Protein AF-A0A072NWT8-F1 (afdb_monomer)

Sequence (96 aa):
MALRCAQDQRPHHCGCQPGAACLYAWELTLQSADPLVQPDINLNFFADDLDVIARRECLCFTSGVLIKGECFKDLAVSEYPWEMPLQSDVEMKHPV

Secondary structure (DSSP, 8-state):
---SSTT-------S--TT---SS--EEE---S-TTSPPEEE--TT-SHHHHHHHHHHHHHHHHHHHHSTTTTTT----SSS---TT-TTGGGS--

Radius of gyration: 20.99 Å; Cα contacts (8 Å, |Δi|>4): 49; chains: 1; bounding box: 44×28×60 Å

Organism: NCBI:txid1182545

Foldseek 3Di:
DQPPPVPPPPPPDPPDDVPDDPPFDKDWAAPDPDPVDGTDTRRCPPVDLVNLVVVLVVVVVVCCCQCVNPVHVVPDDDDPPDDDPNVDPVSSSDDD

pLDDT: mean 72.32, std 18.18, range [37.0, 89.5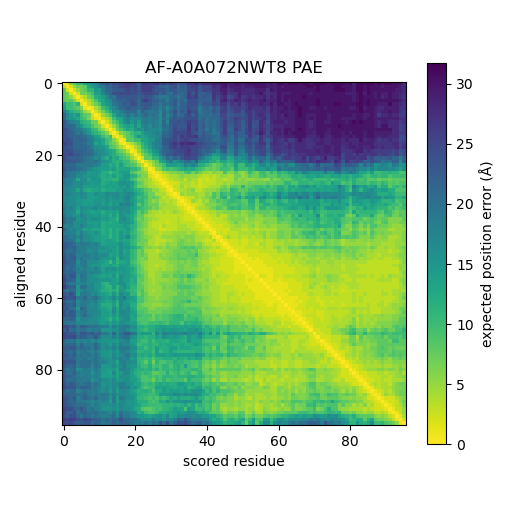6]

Structure (mmCIF, N/CA/C/O backbone):
data_AF-A0A072NWT8-F1
#
_entry.id   AF-A0A072NWT8-F1
#
loop_
_atom_site.group_PDB
_atom_site.id
_atom_site.type_symbol
_atom_site.label_atom_id
_atom_site.label_alt_id
_atom_site.label_comp_id
_atom_site.label_asym_id
_atom_site.label_entity_id
_atom_site.label_seq_id
_atom_site.pdbx_PDB_ins_code
_atom_site.Cartn_x
_atom_site.Cartn_y
_atom_site.Cartn_z
_atom_site.occupancy
_atom_site.B_iso_or_equiv
_atom_site.auth_seq_id
_atom_site.auth_comp_id
_atom_site.auth_asym_id
_atom_site.auth_atom_id
_atom_site.pdbx_PDB_model_num
ATOM 1 N N . MET A 1 1 ? 12.826 2.408 -43.548 1.00 40.91 1 MET A N 1
ATOM 2 C CA . MET A 1 1 ? 12.407 3.525 -42.671 1.00 40.91 1 MET A CA 1
ATOM 3 C C . MET A 1 1 ? 11.829 2.947 -41.374 1.00 40.91 1 MET A C 1
ATOM 5 O O . MET A 1 1 ? 10.632 3.013 -41.174 1.00 40.91 1 MET A O 1
ATOM 9 N N . ALA A 1 2 ? 12.656 2.292 -40.542 1.00 37.56 2 ALA A N 1
ATOM 10 C CA . ALA A 1 2 ? 12.198 1.594 -39.323 1.00 37.56 2 ALA A CA 1
ATOM 11 C C . ALA A 1 2 ? 13.335 1.356 -38.299 1.00 37.56 2 ALA A C 1
ATOM 13 O O . ALA A 1 2 ? 13.392 0.313 -37.666 1.00 37.56 2 ALA A O 1
ATOM 14 N N . LEU A 1 3 ? 14.300 2.278 -38.180 1.00 37.00 3 LEU A N 1
ATOM 15 C CA . LEU A 1 3 ? 15.485 2.079 -37.319 1.00 37.00 3 LEU A CA 1
ATOM 16 C C . LEU A 1 3 ? 15.825 3.282 -36.424 1.00 37.00 3 LEU A C 1
ATOM 18 O O . LEU A 1 3 ? 16.943 3.383 -35.938 1.00 37.00 3 LEU A O 1
ATOM 22 N N . ARG A 1 4 ? 14.887 4.209 -36.186 1.00 42.34 4 ARG A N 1
ATOM 23 C CA . ARG A 1 4 ? 15.164 5.408 -35.366 1.00 42.34 4 ARG A CA 1
ATOM 24 C C . ARG A 1 4 ? 14.684 5.354 -33.913 1.00 42.34 4 ARG A C 1
ATOM 26 O O . ARG A 1 4 ? 15.076 6.226 -33.154 1.00 42.34 4 ARG A O 1
ATOM 33 N N . CYS A 1 5 ? 13.912 4.347 -33.498 1.00 42.06 5 CYS A N 1
ATOM 34 C CA . CYS A 1 5 ? 13.439 4.260 -32.107 1.00 42.06 5 CYS A CA 1
ATOM 35 C C . CYS A 1 5 ? 14.387 3.486 -31.174 1.00 42.06 5 CYS A C 1
ATOM 37 O O . CYS A 1 5 ? 14.388 3.749 -29.981 1.00 42.06 5 CYS A O 1
ATOM 39 N N . ALA A 1 6 ? 15.246 2.599 -31.693 1.00 40.94 6 ALA A N 1
ATOM 40 C CA . ALA A 1 6 ? 16.175 1.813 -30.865 1.00 40.94 6 ALA A CA 1
ATOM 41 C C . ALA A 1 6 ? 17.411 2.601 -30.373 1.00 40.94 6 ALA A C 1
ATOM 43 O O . ALA A 1 6 ? 18.226 2.062 -29.633 1.00 40.94 6 ALA A O 1
ATOM 44 N N . GLN A 1 7 ? 17.579 3.858 -30.805 1.00 44.03 7 GLN A N 1
ATOM 45 C CA . GLN A 1 7 ? 18.743 4.695 -30.482 1.00 44.03 7 GLN A CA 1
ATOM 46 C C . GLN A 1 7 ? 18.413 5.912 -29.609 1.00 44.03 7 GLN A C 1
ATOM 48 O O . GLN A 1 7 ? 19.327 6.664 -29.275 1.00 44.03 7 GLN A O 1
ATOM 53 N N . ASP A 1 8 ? 17.156 6.111 -29.197 1.00 41.88 8 ASP A N 1
ATOM 54 C CA . ASP A 1 8 ? 16.835 7.139 -28.198 1.00 41.88 8 ASP A CA 1
ATOM 55 C C . ASP A 1 8 ? 17.116 6.571 -26.794 1.00 41.88 8 ASP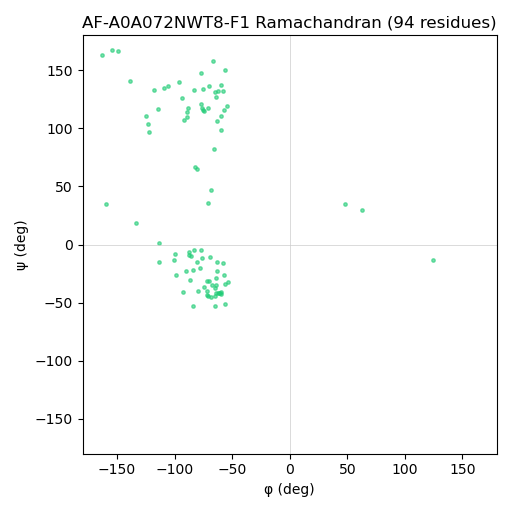 A C 1
ATOM 57 O O . ASP A 1 8 ? 16.219 6.371 -25.988 1.00 41.88 8 ASP A O 1
ATOM 61 N N . GLN A 1 9 ? 18.396 6.314 -26.492 1.00 45.16 9 GLN A N 1
ATOM 62 C CA . GLN A 1 9 ? 18.909 6.206 -25.117 1.00 45.16 9 GLN A CA 1
ATOM 63 C C . GLN A 1 9 ? 18.939 7.590 -24.448 1.00 45.16 9 GLN A C 1
ATOM 65 O O . GLN A 1 9 ? 19.864 7.914 -23.701 1.00 45.16 9 GLN A O 1
ATOM 70 N N . ARG A 1 10 ? 17.969 8.465 -24.734 1.00 43.09 10 ARG A N 1
ATOM 71 C CA . ARG A 1 10 ? 17.807 9.642 -23.895 1.00 43.09 10 ARG A CA 1
ATOM 72 C C . ARG A 1 10 ? 17.255 9.126 -22.578 1.00 43.09 10 ARG A C 1
ATOM 74 O O . ARG A 1 10 ? 16.179 8.530 -22.594 1.00 43.09 10 ARG A O 1
ATOM 81 N N . PRO A 1 11 ? 17.987 9.288 -21.458 1.00 41.56 11 PRO A N 1
ATOM 82 C CA . PRO A 1 11 ? 17.430 8.943 -20.165 1.00 41.56 11 PRO A CA 1
ATOM 83 C C . PRO A 1 11 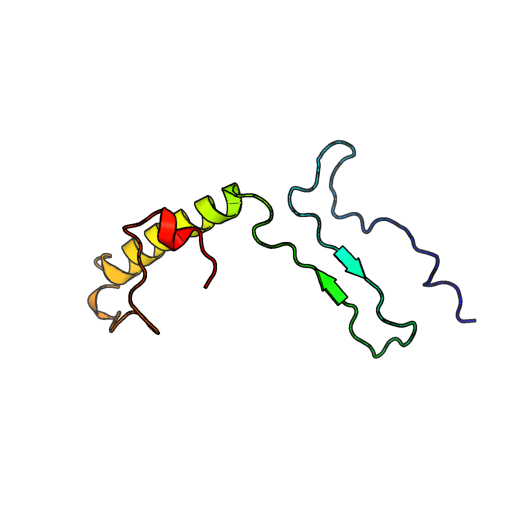? 16.135 9.732 -20.091 1.00 41.56 11 PRO A C 1
ATOM 85 O O . PRO A 1 11 ? 16.154 10.947 -20.287 1.00 41.56 11 PRO A O 1
ATOM 88 N N . HIS A 1 12 ? 15.002 9.047 -19.964 1.00 46.19 12 HIS A N 1
ATOM 89 C CA . HIS A 1 12 ? 13.723 9.718 -19.852 1.00 46.19 12 HIS A CA 1
ATOM 90 C C . HIS A 1 12 ? 13.817 10.589 -18.607 1.00 46.19 12 HIS A C 1
ATOM 92 O O . HIS A 1 12 ? 13.748 10.114 -17.476 1.00 46.19 12 HIS A O 1
ATOM 98 N N . HIS A 1 13 ? 14.101 11.864 -18.859 1.00 43.03 13 HIS A N 1
ATOM 99 C CA . HIS A 1 13 ? 14.270 12.907 -17.883 1.00 43.03 13 HIS A CA 1
ATOM 100 C C . HIS A 1 13 ? 12.906 13.105 -17.217 1.00 43.03 13 HIS A C 1
ATOM 102 O O . HIS A 1 13 ? 12.147 14.002 -17.572 1.00 43.03 13 HIS A O 1
ATOM 108 N N . CYS A 1 14 ? 12.581 12.270 -16.231 1.00 40.41 14 CYS A N 1
ATOM 109 C CA . CYS A 1 14 ? 11.968 12.824 -15.040 1.00 40.41 14 CYS A CA 1
ATOM 110 C C . CYS A 1 14 ? 12.973 13.863 -14.520 1.00 40.41 14 CYS A C 1
ATOM 112 O O . CYS A 1 14 ? 14.180 13.628 -14.555 1.00 40.41 14 CYS A O 1
ATOM 114 N N . GLY A 1 15 ? 12.511 15.066 -14.189 1.00 39.06 15 GLY A N 1
ATOM 115 C CA . GLY A 1 15 ? 13.353 16.243 -13.952 1.00 39.06 15 GLY A CA 1
ATOM 116 C C . GLY A 1 15 ? 14.240 16.190 -12.699 1.00 39.06 15 GLY A C 1
ATOM 117 O O . GLY A 1 15 ? 14.277 17.164 -11.956 1.00 39.06 15 GLY A O 1
ATOM 118 N N . CYS A 1 16 ? 14.952 15.094 -12.442 1.00 40.25 16 CYS A N 1
ATOM 119 C CA . CYS A 1 16 ? 15.982 15.007 -11.418 1.00 40.25 16 CYS A CA 1
ATOM 120 C C . CYS A 1 16 ? 17.243 15.728 -11.923 1.00 40.25 16 CYS A C 1
ATOM 122 O O . CYS A 1 16 ? 17.843 15.364 -12.936 1.00 40.25 16 CYS A O 1
ATOM 124 N N . GLN A 1 17 ? 17.633 16.784 -11.212 1.00 40.28 17 GLN A N 1
ATOM 125 C CA . GLN A 1 17 ? 18.903 17.481 -11.405 1.00 40.28 17 GLN A CA 1
ATOM 126 C C . GLN A 1 17 ? 20.091 16.505 -11.267 1.00 40.28 17 GLN A C 1
ATOM 128 O O . GLN A 1 17 ? 20.003 15.551 -10.489 1.00 40.28 17 GLN A O 1
ATOM 133 N N . PRO A 1 18 ? 21.223 16.742 -11.961 1.00 41.78 18 PRO A N 1
ATOM 134 C CA . PRO A 1 18 ? 22.419 15.918 -11.810 1.00 41.78 18 PRO A CA 1
ATOM 135 C C . PRO A 1 18 ? 22.940 16.041 -10.371 1.00 41.78 18 PRO A C 1
ATOM 137 O O . PRO A 1 18 ? 23.462 17.082 -9.982 1.00 41.78 18 PRO A O 1
ATOM 140 N N . GLY A 1 19 ? 22.743 14.992 -9.569 1.00 45.34 19 GLY A N 1
ATOM 141 C CA . GLY A 1 19 ? 23.114 14.947 -8.148 1.00 45.34 19 GLY A CA 1
ATOM 142 C C . GLY A 1 19 ? 21.968 14.600 -7.195 1.00 45.34 19 GLY A C 1
ATOM 143 O O . GLY A 1 19 ? 22.230 14.242 -6.052 1.00 45.34 19 GLY A O 1
ATOM 144 N N . ALA A 1 20 ? 20.715 14.634 -7.655 1.00 45.09 20 ALA A N 1
ATOM 145 C CA . ALA A 1 20 ? 19.598 14.038 -6.933 1.00 45.09 20 ALA A CA 1
ATOM 146 C C . ALA A 1 20 ? 19.430 12.597 -7.426 1.00 45.09 20 ALA A C 1
ATOM 148 O O . ALA A 1 20 ? 18.986 12.375 -8.552 1.00 45.09 20 ALA A O 1
ATOM 149 N N . ALA A 1 21 ? 19.803 11.612 -6.606 1.00 43.44 21 ALA A N 1
ATOM 150 C CA . ALA A 1 21 ? 19.329 10.253 -6.826 1.00 43.44 21 ALA A CA 1
ATOM 151 C C . ALA A 1 21 ? 17.798 10.320 -6.808 1.00 43.44 21 ALA A C 1
ATOM 153 O O . ALA A 1 21 ? 17.214 10.723 -5.800 1.00 43.44 21 ALA A O 1
ATOM 154 N N . CYS A 1 22 ? 17.140 10.008 -7.927 1.00 44.00 22 CYS A N 1
ATOM 155 C CA . CYS A 1 22 ? 15.702 9.806 -7.893 1.00 44.00 22 CYS A CA 1
ATOM 156 C C . CYS A 1 22 ? 15.481 8.642 -6.912 1.00 44.00 22 CYS A C 1
ATOM 158 O O . CYS A 1 22 ? 15.906 7.523 -7.191 1.00 44.00 22 CYS A O 1
ATOM 160 N N . LEU A 1 23 ? 14.898 8.925 -5.739 1.00 46.28 23 LEU A N 1
ATOM 161 C CA . LEU A 1 23 ? 14.711 7.955 -4.643 1.00 46.28 23 LEU A CA 1
ATOM 162 C C . LEU A 1 23 ? 13.902 6.723 -5.081 1.00 46.28 23 LEU A C 1
ATOM 164 O O . LEU A 1 23 ? 13.923 5.687 -4.431 1.00 46.28 23 LEU A O 1
ATOM 168 N N . TYR A 1 24 ? 13.230 6.842 -6.221 1.00 52.75 24 TYR A N 1
ATOM 169 C CA . TYR A 1 24 ? 12.514 5.800 -6.914 1.00 52.75 24 TYR A CA 1
ATOM 170 C C . TYR A 1 24 ? 13.085 5.681 -8.340 1.00 52.75 24 TYR A C 1
ATOM 172 O O . TYR A 1 24 ? 12.758 6.450 -9.243 1.00 52.75 24 TYR A O 1
ATOM 180 N N . ALA A 1 25 ? 14.007 4.745 -8.548 1.00 62.12 25 ALA A N 1
ATOM 181 C CA . ALA A 1 25 ? 14.442 4.364 -9.888 1.00 62.12 25 ALA A CA 1
ATOM 182 C C . ALA A 1 25 ? 13.523 3.239 -10.379 1.00 62.12 25 ALA A C 1
ATOM 184 O O . ALA A 1 25 ? 13.559 2.132 -9.846 1.00 62.12 25 ALA A O 1
ATOM 185 N N . TRP A 1 26 ? 12.681 3.551 -11.362 1.00 63.25 26 TRP A N 1
ATOM 186 C CA . TRP A 1 26 ? 11.825 2.585 -12.054 1.00 63.25 26 TRP A CA 1
ATOM 187 C C . TRP A 1 26 ? 12.541 2.161 -13.326 1.00 63.25 26 TRP A C 1
ATOM 189 O O . TRP A 1 26 ? 13.138 3.004 -14.002 1.00 63.25 26 TRP A O 1
ATOM 199 N N . GLU A 1 27 ? 12.474 0.879 -13.662 1.00 76.19 27 GLU A N 1
ATOM 200 C CA . GLU A 1 27 ? 13.137 0.346 -14.847 1.00 76.19 27 GLU A CA 1
ATOM 201 C C . GLU A 1 27 ? 12.109 -0.222 -15.824 1.00 76.19 27 GLU A C 1
ATOM 203 O O . GLU A 1 27 ? 11.200 -0.965 -15.451 1.00 76.19 27 GLU A O 1
ATOM 208 N N . LEU A 1 28 ? 12.264 0.155 -17.092 1.00 79.56 28 LEU A N 1
ATOM 209 C CA . LEU A 1 28 ? 11.483 -0.362 -18.207 1.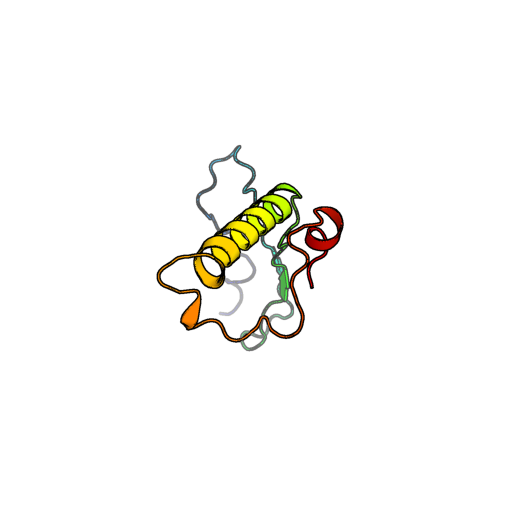00 79.56 28 LEU A CA 1
ATOM 210 C C . LEU A 1 28 ? 12.431 -1.130 -19.119 1.00 79.56 28 LEU A C 1
ATOM 212 O O . LEU A 1 28 ? 13.339 -0.530 -19.699 1.00 79.56 28 LEU A O 1
ATOM 216 N N . THR A 1 29 ? 12.215 -2.436 -19.269 1.00 80.75 29 THR A N 1
ATOM 217 C CA . THR A 1 29 ? 13.016 -3.264 -20.174 1.00 80.75 29 THR A CA 1
ATOM 218 C C . THR A 1 29 ? 12.196 -3.689 -21.389 1.00 80.75 29 THR A C 1
ATOM 220 O O . THR A 1 29 ? 11.023 -4.068 -21.310 1.00 80.75 29 THR A O 1
ATOM 223 N N . LEU A 1 30 ? 12.808 -3.575 -22.569 1.00 81.12 30 LEU A N 1
ATOM 224 C CA . LEU A 1 30 ? 12.202 -4.024 -23.819 1.00 81.12 30 LEU A CA 1
ATOM 225 C C . LEU A 1 30 ? 12.246 -5.553 -23.878 1.00 81.12 30 LEU A C 1
ATOM 227 O O . LEU A 1 30 ? 13.317 -6.144 -23.968 1.00 81.12 30 LEU A O 1
ATOM 231 N N . GLN A 1 31 ? 11.068 -6.176 -23.872 1.00 76.94 31 GLN A N 1
ATOM 232 C CA . GLN A 1 31 ? 10.909 -7.625 -24.028 1.00 76.94 31 GLN A CA 1
ATOM 233 C C . GLN A 1 31 ? 11.126 -8.073 -25.484 1.00 76.94 31 GLN A C 1
ATOM 235 O O . GLN A 1 31 ? 11.674 -9.142 -25.743 1.00 76.94 31 GLN A O 1
ATOM 240 N N . SER A 1 32 ? 10.695 -7.255 -26.452 1.00 77.50 32 SER A N 1
ATOM 241 C CA . SER A 1 32 ? 10.767 -7.542 -27.889 1.00 77.50 32 SER A CA 1
ATOM 242 C C . SER A 1 32 ? 10.810 -6.250 -28.716 1.00 77.50 32 SER A C 1
ATOM 244 O O . SER A 1 32 ? 10.537 -5.165 -28.209 1.00 77.50 32 SER A O 1
ATOM 246 N N . ALA A 1 33 ? 11.136 -6.368 -30.005 1.00 83.31 33 ALA A N 1
ATOM 247 C CA . ALA A 1 33 ? 11.046 -5.280 -30.981 1.00 83.31 33 ALA A CA 1
ATOM 248 C C . ALA A 1 33 ? 9.629 -5.106 -31.576 1.00 83.31 33 ALA A C 1
ATOM 250 O O . ALA A 1 33 ? 9.413 -4.185 -32.366 1.00 83.31 33 ALA A O 1
ATOM 251 N N . ASP A 1 34 ? 8.684 -5.992 -31.238 1.00 82.88 34 ASP A N 1
ATOM 252 C CA . ASP A 1 34 ? 7.285 -5.907 -31.672 1.00 82.88 34 ASP A CA 1
ATOM 253 C C . ASP A 1 34 ? 6.522 -4.847 -30.848 1.00 82.88 34 ASP A C 1
ATOM 255 O O . ASP A 1 34 ? 6.442 -4.974 -29.623 1.00 82.88 34 ASP A O 1
ATOM 259 N N . PRO A 1 35 ? 5.947 -3.806 -31.483 1.00 78.56 35 PRO A N 1
ATOM 260 C CA . PRO A 1 35 ? 5.258 -2.717 -30.790 1.00 78.56 35 PRO A CA 1
ATOM 261 C C . PRO A 1 35 ? 3.937 -3.119 -30.117 1.00 78.56 35 PRO A C 1
ATOM 263 O O . PRO A 1 35 ? 3.384 -2.313 -29.372 1.00 78.56 35 PRO A O 1
ATOM 266 N N . LEU A 1 36 ? 3.401 -4.315 -30.383 1.00 88.25 36 LEU A N 1
ATOM 267 C CA . LEU A 1 36 ? 2.186 -4.809 -29.721 1.00 88.25 36 LEU A CA 1
ATOM 268 C C . LEU A 1 36 ? 2.473 -5.536 -28.401 1.00 88.25 36 LEU A C 1
ATOM 270 O O . LEU A 1 36 ? 1.539 -5.897 -27.683 1.00 88.25 36 LEU A O 1
ATOM 274 N N . VAL A 1 37 ? 3.747 -5.752 -28.070 1.00 84.50 37 VAL A N 1
ATOM 275 C CA . VAL A 1 37 ? 4.157 -6.443 -26.848 1.00 84.50 37 VAL A CA 1
ATOM 276 C C . VAL A 1 37 ? 4.419 -5.421 -25.743 1.00 84.50 37 VAL A C 1
ATOM 278 O O . VAL A 1 37 ? 5.194 -4.481 -25.915 1.00 84.50 37 VAL A O 1
ATOM 281 N N . GLN A 1 38 ? 3.768 -5.612 -24.592 1.00 81.75 38 GLN A N 1
ATOM 282 C CA .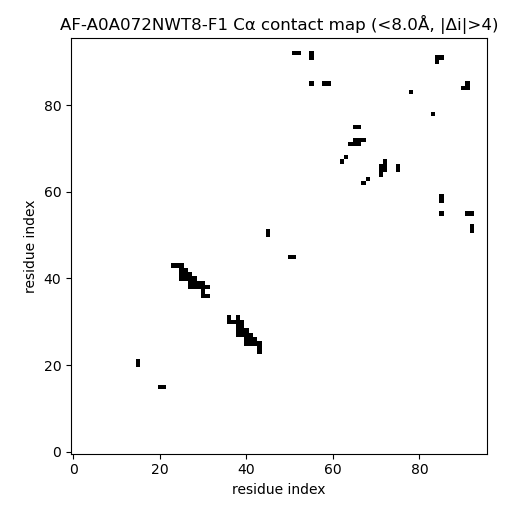 GLN A 1 38 ? 3.983 -4.788 -23.401 1.00 81.75 38 GLN A CA 1
ATOM 283 C C . GLN A 1 38 ? 5.446 -4.934 -22.928 1.00 81.75 38 GLN A C 1
ATOM 285 O O . GLN A 1 38 ? 5.931 -6.064 -22.827 1.00 81.75 38 GLN A O 1
ATOM 290 N N . PRO A 1 39 ? 6.163 -3.829 -22.640 1.00 85.12 39 PRO A N 1
ATOM 291 C CA . PRO A 1 39 ? 7.482 -3.904 -22.021 1.00 85.12 39 PRO A CA 1
ATOM 292 C C . PRO A 1 39 ? 7.377 -4.457 -20.599 1.00 85.12 39 PRO A C 1
ATOM 294 O O . PRO A 1 39 ? 6.321 -4.373 -19.970 1.00 85.12 39 PRO A O 1
ATOM 297 N N . ASP A 1 40 ? 8.484 -4.988 -20.096 1.00 85.06 40 ASP A N 1
ATOM 298 C CA . ASP A 1 40 ? 8.567 -5.427 -18.710 1.00 85.06 40 ASP A CA 1
ATOM 299 C C . ASP A 1 40 ? 8.877 -4.235 -17.809 1.00 85.06 40 ASP A C 1
ATOM 301 O O . ASP A 1 40 ? 9.712 -3.380 -18.127 1.00 85.06 40 ASP A O 1
ATOM 305 N N . ILE A 1 41 ? 8.120 -4.147 -16.722 1.00 83.62 41 ILE A N 1
ATOM 306 C CA . ILE A 1 41 ? 8.040 -2.962 -15.882 1.00 83.62 41 ILE A CA 1
ATOM 307 C C . ILE A 1 41 ? 8.411 -3.372 -14.467 1.00 83.62 41 ILE A C 1
ATOM 309 O O . ILE A 1 41 ? 7.596 -3.937 -13.736 1.00 83.62 41 ILE A O 1
ATOM 313 N N . ASN A 1 42 ? 9.630 -3.025 -14.061 1.00 82.94 42 ASN A N 1
ATOM 314 C CA . ASN A 1 42 ? 10.024 -3.143 -12.672 1.00 82.94 42 ASN A CA 1
ATOM 315 C C . ASN A 1 42 ? 9.686 -1.851 -11.933 1.00 82.94 42 ASN A C 1
ATOM 317 O O . ASN A 1 42 ? 10.257 -0.783 -12.177 1.00 82.94 42 ASN A O 1
ATOM 321 N N . LEU A 1 43 ? 8.744 -1.994 -11.008 1.00 80.31 43 LEU A N 1
ATOM 322 C CA . LEU A 1 43 ? 8.210 -0.904 -10.220 1.00 80.31 43 LEU A CA 1
ATOM 323 C C . LEU A 1 43 ? 9.064 -0.579 -8.981 1.00 80.31 43 LEU A C 1
ATOM 325 O O . LEU A 1 43 ? 9.004 0.522 -8.452 1.00 80.31 43 LEU A O 1
ATOM 329 N N . ASN A 1 44 ? 9.875 -1.525 -8.509 1.00 82.25 44 ASN A N 1
ATOM 330 C CA . ASN A 1 44 ? 10.757 -1.338 -7.355 1.00 82.25 44 ASN A CA 1
ATOM 331 C C . ASN A 1 44 ? 10.078 -0.696 -6.116 1.00 82.25 44 ASN A C 1
ATOM 333 O O . ASN A 1 44 ? 10.688 0.089 -5.386 1.00 82.25 44 ASN A O 1
ATOM 337 N N . PHE A 1 45 ? 8.794 -1.004 -5.881 1.00 80.25 45 PHE A N 1
ATOM 338 C CA . PHE A 1 45 ? 8.084 -0.554 -4.683 1.00 80.25 45 PHE A CA 1
ATOM 339 C C . PHE A 1 45 ? 8.783 -1.094 -3.434 1.00 80.25 45 PHE A C 1
ATOM 341 O O . PHE A 1 45 ? 9.118 -2.276 -3.386 1.00 80.25 45 PHE A O 1
ATOM 348 N N . PHE A 1 46 ? 8.920 -0.248 -2.409 1.00 80.50 46 PHE A N 1
ATOM 349 C CA . PHE A 1 46 ? 9.520 -0.610 -1.119 1.00 80.50 46 PHE A CA 1
ATOM 350 C C . PHE A 1 46 ? 10.992 -1.029 -1.180 1.00 80.50 46 PHE A C 1
ATOM 352 O O . PHE A 1 46 ? 11.450 -1.819 -0.357 1.00 80.50 46 PHE A O 1
ATOM 359 N N . ALA A 1 47 ? 11.742 -0.494 -2.143 1.00 83.12 47 ALA A N 1
ATOM 360 C CA . ALA A 1 47 ? 13.191 -0.661 -2.169 1.00 83.12 47 ALA A CA 1
ATOM 361 C C . ALA A 1 47 ? 13.884 -0.002 -0.965 1.00 83.12 47 ALA A C 1
ATOM 363 O O . ALA A 1 47 ? 14.938 -0.470 -0.537 1.00 83.12 47 ALA A O 1
ATOM 364 N N . ASP A 1 48 ? 13.290 1.067 -0.426 1.00 83.31 48 ASP A N 1
ATOM 365 C CA . ASP A 1 48 ? 13.738 1.730 0.793 1.00 83.31 48 ASP A CA 1
ATOM 366 C C . ASP A 1 48 ? 12.798 1.417 1.969 1.00 83.31 48 ASP A C 1
ATOM 368 O O . ASP A 1 48 ? 11.569 1.462 1.847 1.00 83.31 48 ASP A O 1
ATOM 372 N N . ASP A 1 49 ? 13.384 1.120 3.132 1.00 84.00 49 ASP A N 1
ATOM 373 C CA . ASP A 1 49 ? 12.648 0.797 4.360 1.00 84.00 49 ASP A CA 1
ATOM 374 C C . ASP A 1 49 ? 11.794 1.985 4.860 1.00 84.00 49 ASP A C 1
ATOM 376 O O . ASP A 1 49 ? 10.797 1.777 5.560 1.00 84.00 49 ASP A O 1
ATOM 380 N N . LEU A 1 50 ? 12.126 3.230 4.489 1.00 86.50 50 LEU A N 1
ATOM 381 C CA . LEU A 1 50 ? 11.349 4.419 4.844 1.00 86.50 50 LEU A CA 1
ATOM 382 C C . LEU A 1 50 ? 9.951 4.392 4.223 1.00 86.50 50 LEU A C 1
ATOM 384 O O . LEU A 1 50 ? 8.998 4.817 4.874 1.00 86.50 50 LEU A O 1
ATOM 388 N N . ASP A 1 51 ? 9.801 3.848 3.014 1.00 84.00 51 ASP A N 1
ATOM 389 C CA . ASP A 1 51 ? 8.497 3.744 2.350 1.00 84.00 51 ASP A CA 1
ATOM 390 C C . ASP A 1 51 ? 7.590 2.721 3.042 1.00 84.00 51 ASP A C 1
ATOM 392 O O . ASP A 1 51 ? 6.365 2.886 3.088 1.00 84.00 51 ASP A O 1
ATOM 396 N N . VAL A 1 52 ? 8.182 1.679 3.630 1.00 86.31 52 VAL A N 1
ATOM 397 C CA . VAL A 1 52 ? 7.453 0.690 4.433 1.00 86.31 52 VAL A CA 1
ATOM 398 C C . VAL A 1 52 ? 6.946 1.336 5.724 1.00 86.31 52 VAL A C 1
ATOM 400 O O . VAL A 1 52 ? 5.770 1.200 6.064 1.00 86.31 52 VAL A O 1
ATOM 403 N N . ILE A 1 53 ? 7.794 2.115 6.403 1.00 87.75 53 ILE A N 1
ATOM 404 C CA . ILE A 1 53 ? 7.418 2.849 7.622 1.00 87.75 53 ILE A CA 1
ATOM 405 C C . ILE A 1 53 ? 6.356 3.913 7.313 1.00 87.75 53 ILE A C 1
ATOM 407 O O . ILE A 1 53 ? 5.352 4.016 8.018 1.00 87.75 53 ILE A O 1
ATOM 411 N N . ALA A 1 54 ? 6.529 4.675 6.232 1.00 88.31 54 ALA A N 1
ATOM 412 C CA . ALA A 1 54 ? 5.578 5.700 5.818 1.00 88.31 54 A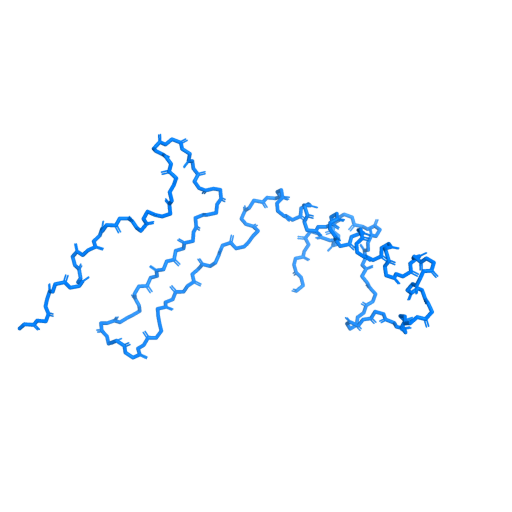LA A CA 1
ATOM 413 C C . ALA A 1 54 ? 4.205 5.100 5.479 1.00 88.31 54 ALA A C 1
ATOM 415 O O . ALA A 1 54 ? 3.173 5.639 5.892 1.00 88.31 54 ALA A O 1
ATOM 416 N N . ARG A 1 55 ? 4.168 3.956 4.779 1.00 86.44 55 ARG A N 1
ATOM 417 C CA . ARG A 1 55 ? 2.911 3.246 4.508 1.00 86.44 55 ARG A CA 1
ATOM 418 C C . ARG A 1 55 ? 2.262 2.747 5.793 1.00 86.44 55 ARG A C 1
ATOM 420 O O . ARG A 1 55 ? 1.048 2.878 5.935 1.00 86.44 55 ARG A O 1
ATOM 427 N N . ARG A 1 56 ? 3.052 2.219 6.727 1.00 88.19 56 ARG A N 1
ATOM 428 C CA . ARG A 1 56 ? 2.556 1.773 8.029 1.00 88.19 56 ARG A CA 1
ATOM 429 C C . ARG A 1 56 ? 1.836 2.896 8.773 1.00 88.19 56 ARG A C 1
ATOM 431 O O . ARG A 1 56 ? 0.697 2.709 9.190 1.00 88.19 56 ARG A O 1
ATOM 438 N N . GLU A 1 57 ? 2.459 4.061 8.903 1.00 89.06 57 GLU A N 1
ATOM 439 C CA . GLU A 1 57 ? 1.847 5.181 9.627 1.00 89.06 57 GLU A CA 1
ATOM 440 C C . GLU A 1 57 ? 0.613 5.726 8.895 1.00 89.06 57 GLU A C 1
ATOM 442 O O . GLU A 1 57 ? -0.389 6.072 9.523 1.00 89.06 57 GLU A O 1
ATOM 447 N N . CYS A 1 58 ? 0.631 5.720 7.558 1.00 89.56 58 CYS A N 1
ATOM 448 C CA . CYS A 1 58 ? -0.541 6.053 6.748 1.00 89.56 58 CYS A CA 1
ATOM 449 C C . CYS A 1 58 ? -1.723 5.106 7.031 1.00 89.56 58 CYS A C 1
ATOM 451 O O . CYS A 1 58 ? -2.875 5.536 7.150 1.00 89.56 58 CYS A O 1
ATOM 453 N N . LEU A 1 59 ? -1.442 3.815 7.190 1.00 89.00 59 LEU A N 1
ATOM 454 C CA . LEU A 1 59 ? -2.445 2.795 7.471 1.00 89.00 59 LEU A CA 1
ATOM 455 C C . LEU A 1 59 ? -2.989 2.890 8.902 1.00 89.00 59 LEU A C 1
ATOM 457 O O . LEU A 1 59 ? -4.201 2.807 9.112 1.00 89.00 59 LEU A O 1
ATOM 461 N N . CYS A 1 60 ? -2.122 3.164 9.880 1.00 86.94 60 CYS A N 1
ATOM 462 C CA . CYS A 1 60 ? -2.522 3.467 11.255 1.00 86.94 60 CYS A CA 1
ATOM 463 C C . CYS A 1 60 ? -3.425 4.707 11.319 1.00 86.94 60 CYS A C 1
ATOM 465 O O . CYS A 1 60 ? -4.442 4.708 12.018 1.00 86.94 60 CYS A O 1
ATOM 467 N N . PHE A 1 61 ? -3.086 5.750 10.559 1.00 89.44 61 PHE A N 1
ATOM 468 C CA . PHE A 1 61 ? -3.868 6.980 10.491 1.00 89.44 61 PHE A CA 1
ATOM 469 C C . PHE A 1 61 ? -5.256 6.749 9.885 1.00 89.44 61 PHE A C 1
ATOM 471 O O . PHE A 1 61 ? -6.266 7.094 10.498 1.00 89.44 61 PHE A O 1
ATOM 478 N N . THR A 1 62 ? -5.320 6.139 8.700 1.00 89.44 62 THR A N 1
ATOM 479 C CA . THR A 1 62 ? -6.591 5.889 8.000 1.00 89.44 62 THR A CA 1
ATOM 480 C C . THR A 1 62 ? -7.514 4.986 8.812 1.00 89.44 62 THR A C 1
ATOM 482 O O . THR A 1 62 ? -8.694 5.301 8.959 1.00 89.44 62 THR A O 1
ATOM 485 N N . SER A 1 63 ? -6.975 3.939 9.436 1.00 85.38 63 SER A N 1
ATOM 486 C CA . SER A 1 63 ? -7.739 3.058 10.328 1.00 85.38 63 SER A CA 1
ATOM 487 C C . SER A 1 63 ? -8.235 3.799 11.575 1.00 85.38 63 SER A C 1
ATOM 489 O O . SER A 1 63 ? -9.373 3.611 12.003 1.00 85.38 63 SER A O 1
ATOM 491 N N . GLY A 1 64 ? -7.435 4.714 12.133 1.00 85.06 64 GLY A N 1
ATOM 492 C CA . GLY A 1 64 ? -7.864 5.593 13.223 1.00 85.06 64 GLY A CA 1
ATOM 493 C C . GLY A 1 64 ? -9.040 6.495 12.838 1.00 85.06 64 GLY A C 1
ATOM 494 O O . GLY A 1 64 ? -9.988 6.631 13.609 1.00 85.06 64 GLY A O 1
ATOM 495 N N . VAL A 1 65 ? -9.022 7.066 11.633 1.00 89.50 65 VAL A N 1
ATOM 496 C CA . VAL A 1 65 ? -10.104 7.931 11.138 1.00 89.50 65 VAL A CA 1
ATOM 497 C C . VAL A 1 65 ? -11.371 7.136 10.820 1.00 89.50 65 VAL A C 1
ATOM 499 O O . VAL A 1 65 ? -12.464 7.567 11.178 1.00 89.50 65 VAL A O 1
ATOM 502 N N . LEU A 1 66 ? -11.242 5.985 10.162 1.00 87.81 66 LEU A N 1
ATOM 503 C CA . LEU A 1 66 ? -12.390 5.225 9.665 1.00 87.81 66 LEU A CA 1
ATOM 504 C C . LEU A 1 66 ? -13.069 4.394 10.758 1.00 87.81 66 LEU A C 1
ATOM 506 O O . LEU A 1 66 ? -14.293 4.346 10.806 1.00 87.81 66 LEU A O 1
ATOM 510 N N . ILE A 1 67 ? -12.292 3.774 11.648 1.00 85.75 67 ILE A N 1
ATOM 511 C CA . ILE A 1 67 ? -12.821 2.842 12.656 1.00 85.75 67 ILE A CA 1
ATOM 512 C C . ILE A 1 67 ? -13.131 3.569 13.966 1.00 85.75 67 ILE A C 1
ATOM 514 O O . ILE A 1 67 ? -14.148 3.305 14.603 1.00 85.75 67 ILE A O 1
ATOM 518 N N . LYS A 1 68 ? -12.258 4.493 14.388 1.00 81.25 68 LYS A N 1
ATOM 519 C CA . LYS A 1 68 ? -12.402 5.201 15.674 1.00 81.25 68 LYS A CA 1
ATOM 520 C C . LYS A 1 68 ? -12.989 6.607 15.529 1.00 81.25 68 LYS A C 1
ATOM 522 O O . LYS A 1 68 ? -13.379 7.196 16.535 1.00 81.25 68 LYS A O 1
ATOM 527 N N . GLY A 1 69 ? -13.055 7.161 14.317 1.00 87.62 69 GLY A N 1
ATOM 528 C CA . GLY A 1 69 ? -13.553 8.516 14.085 1.00 87.62 69 GLY A CA 1
ATOM 529 C C . GLY A 1 69 ? -15.059 8.638 14.314 1.00 87.62 69 GLY A C 1
ATOM 530 O O . GLY A 1 69 ? -15.842 7.815 13.844 1.00 87.62 69 GLY A O 1
ATOM 531 N N . GLU A 1 70 ? -15.478 9.709 14.994 1.00 83.56 70 GLU A N 1
ATOM 532 C CA . GLU A 1 70 ? -16.875 9.932 15.404 1.00 83.56 70 GLU A CA 1
ATOM 533 C C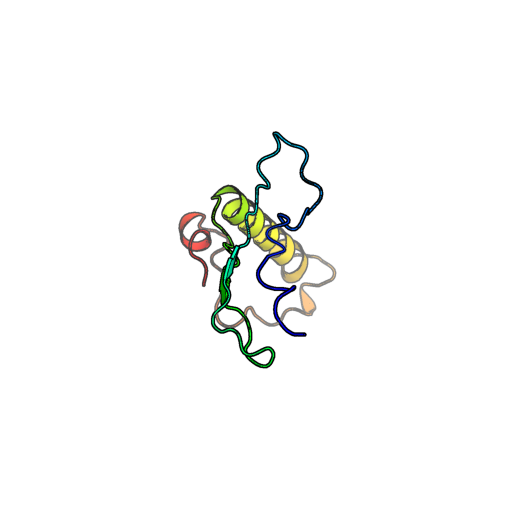 . GLU A 1 70 ? -17.878 9.939 14.241 1.00 83.56 70 GLU A C 1
ATOM 535 O O . GLU A 1 7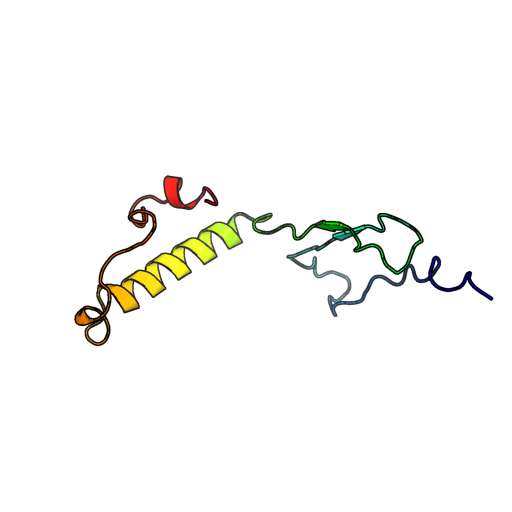0 ? -19.039 9.606 14.448 1.00 83.56 70 GLU A O 1
ATOM 540 N N . CYS A 1 71 ? -17.429 10.286 13.033 1.00 82.19 71 CYS A N 1
ATOM 541 C CA . CYS A 1 71 ? -18.264 10.371 11.834 1.00 82.19 71 CYS A CA 1
ATOM 542 C C . CYS A 1 71 ? -18.410 9.029 11.085 1.00 82.19 71 CYS A C 1
ATOM 544 O O . CYS A 1 71 ? 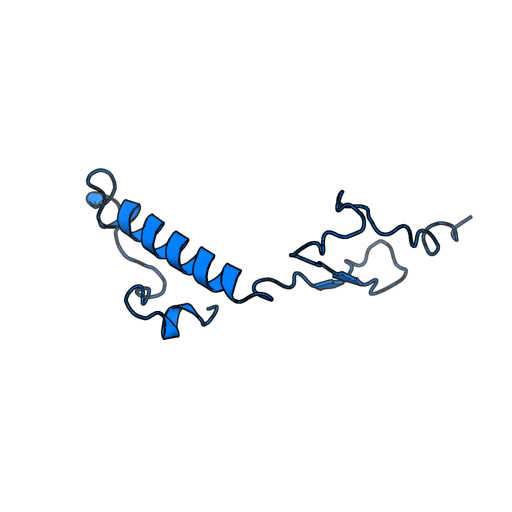-19.434 8.795 10.451 1.00 82.19 71 CYS A O 1
ATOM 546 N N . PHE A 1 72 ? -17.401 8.150 11.137 1.00 83.94 72 PHE A N 1
ATOM 547 C CA . PHE A 1 72 ? -17.312 6.963 10.266 1.00 83.94 72 PHE A CA 1
ATOM 548 C C . PHE A 1 72 ? -17.426 5.619 10.990 1.00 83.94 72 PHE A C 1
ATOM 550 O O . PHE A 1 72 ? -17.718 4.612 10.344 1.00 83.94 72 PHE A O 1
ATOM 557 N N . LYS A 1 73 ? -17.278 5.603 12.319 1.00 83.50 73 LYS A N 1
ATOM 558 C CA . LYS A 1 73 ? -17.319 4.385 13.143 1.00 83.50 73 LYS A CA 1
ATOM 559 C C . LYS A 1 73 ? -18.573 3.522 12.945 1.00 83.50 73 LYS A C 1
ATOM 561 O O . LYS A 1 73 ? -18.487 2.306 13.044 1.00 83.50 73 LYS A O 1
ATOM 566 N N . ASP A 1 74 ? -19.718 4.135 12.640 1.00 87.12 74 ASP A N 1
ATOM 567 C CA . ASP A 1 74 ? -21.003 3.429 12.529 1.00 87.12 74 ASP A CA 1
ATOM 568 C C . ASP A 1 74 ? -21.230 2.819 11.130 1.00 87.12 74 ASP A C 1
ATOM 570 O O . ASP A 1 74 ? -22.174 2.058 10.926 1.00 87.12 74 ASP A O 1
ATOM 574 N N . LEU A 1 75 ? -20.381 3.161 10.152 1.00 87.81 75 LEU A N 1
ATOM 575 C CA . LEU A 1 75 ? -20.470 2.679 8.767 1.00 87.81 75 LEU A CA 1
ATOM 576 C C . LEU A 1 75 ? -19.523 1.507 8.484 1.00 87.81 75 LEU A C 1
ATOM 578 O O . LEU A 1 75 ? -19.778 0.714 7.577 1.00 87.81 75 LEU A O 1
ATOM 582 N N . ALA A 1 76 ? -18.420 1.404 9.226 1.00 83.38 76 ALA A N 1
ATOM 583 C CA . ALA A 1 76 ? -17.453 0.328 9.070 1.00 83.38 76 ALA A CA 1
ATOM 584 C C . ALA A 1 76 ? -17.997 -0.973 9.687 1.00 83.38 76 ALA A C 1
ATOM 586 O O . ALA A 1 76 ? -18.222 -1.052 10.890 1.00 83.38 76 ALA A O 1
ATOM 587 N N . VAL A 1 77 ? -18.213 -1.998 8.855 1.00 84.94 77 VAL A N 1
ATOM 588 C CA . VAL A 1 77 ? -18.756 -3.298 9.297 1.00 84.94 77 VAL A CA 1
ATOM 589 C C . VAL A 1 77 ? -17.652 -4.202 9.843 1.00 84.94 77 VAL A C 1
ATOM 591 O O . VAL A 1 77 ? -17.763 -4.724 10.948 1.00 84.94 77 VAL A O 1
ATOM 594 N N . SER A 1 78 ? -16.593 -4.401 9.061 1.00 83.56 78 SER A N 1
ATOM 595 C CA . SER A 1 78 ? -15.425 -5.193 9.438 1.00 83.56 78 SER A CA 1
ATOM 596 C C . SER A 1 78 ? -14.250 -4.881 8.515 1.00 83.56 78 SER A C 1
ATOM 598 O O . SER A 1 78 ? -14.428 -4.358 7.412 1.00 83.56 78 SER A O 1
ATOM 600 N N . GLU A 1 79 ? -13.052 -5.260 8.943 1.00 84.94 79 GLU A N 1
ATOM 601 C CA . GLU A 1 79 ? -11.886 -5.344 8.066 1.00 84.94 79 GLU A CA 1
ATOM 602 C C . GLU A 1 79 ? -11.971 -6.624 7.217 1.00 84.94 79 GLU A C 1
ATOM 604 O O . GLU A 1 79 ? -12.538 -7.634 7.641 1.00 84.94 79 GLU A O 1
ATOM 609 N N . TYR A 1 80 ? -11.461 -6.576 5.987 1.00 86.19 80 TYR A N 1
ATOM 610 C CA . TYR A 1 80 ? -11.462 -7.703 5.055 1.00 86.19 80 TYR A CA 1
ATOM 611 C C . TYR A 1 80 ? -10.116 -7.757 4.333 1.00 86.19 80 TYR A C 1
ATOM 613 O O . TYR A 1 80 ? -9.635 -6.699 3.918 1.00 86.19 80 TYR A O 1
ATOM 621 N N . PRO A 1 81 ? -9.526 -8.942 4.088 1.00 88.44 81 PRO A N 1
ATOM 622 C CA . PRO A 1 81 ? -9.991 -10.304 4.417 1.00 88.44 81 PRO A CA 1
ATOM 623 C C . PRO A 1 81 ? -9.757 -10.779 5.866 1.00 88.44 81 PRO A C 1
ATOM 625 O O . PRO A 1 81 ? -10.364 -11.764 6.280 1.00 88.44 81 PRO A O 1
ATOM 628 N N . TRP A 1 82 ? -8.912 -10.097 6.636 1.00 86.94 82 TRP A N 1
ATOM 629 C CA . TRP A 1 82 ? -8.630 -10.367 8.052 1.00 86.94 82 TRP A CA 1
ATOM 630 C C . TRP A 1 82 ? -8.283 -9.056 8.769 1.00 86.94 82 TRP A C 1
ATOM 632 O O . TRP A 1 82 ? -8.037 -8.048 8.106 1.00 86.94 82 TRP A O 1
ATOM 642 N N . GLU A 1 83 ? -8.269 -9.065 10.105 1.00 83.81 83 GLU A N 1
ATOM 643 C CA . GLU A 1 83 ? -7.880 -7.890 10.897 1.00 83.81 83 GLU A CA 1
ATOM 644 C C . GLU A 1 83 ? -6.406 -7.541 10.671 1.00 83.81 83 GLU A C 1
ATOM 646 O O . GLU A 1 83 ? -5.523 -8.403 10.733 1.00 83.81 83 GLU A O 1
ATOM 651 N N . MET A 1 84 ? -6.135 -6.267 10.405 1.00 81.69 84 MET A N 1
ATOM 652 C CA . MET A 1 84 ? -4.780 -5.781 10.214 1.00 81.69 84 MET A CA 1
ATOM 653 C C . MET A 1 84 ? -4.030 -5.666 11.543 1.00 81.69 84 MET A C 1
ATOM 655 O O . MET A 1 84 ? -4.516 -5.039 12.491 1.00 81.69 84 MET A O 1
ATOM 659 N N . PRO A 1 85 ? -2.783 -6.158 11.608 1.00 83.69 85 PRO A N 1
ATOM 660 C CA . PRO A 1 85 ? -1.973 -6.104 12.816 1.00 83.69 85 PRO A CA 1
ATOM 661 C C . PRO A 1 85 ? -1.317 -4.728 13.022 1.00 83.69 85 PRO A C 1
ATOM 663 O O . PRO A 1 85 ? -0.097 -4.582 13.056 1.00 83.69 85 PRO A O 1
ATOM 666 N N . LEU A 1 86 ? -2.127 -3.687 13.234 1.00 80.12 86 LEU A N 1
ATOM 667 C CA . LEU A 1 86 ? -1.652 -2.310 13.456 1.00 80.12 86 LEU A CA 1
ATOM 668 C C . LEU A 1 86 ? -0.806 -2.147 14.737 1.00 80.12 86 LEU A C 1
ATOM 670 O O . LEU A 1 86 ? -0.141 -1.128 14.916 1.00 80.12 86 LEU A O 1
ATOM 674 N N . GLN A 1 87 ? -0.850 -3.127 15.644 1.00 79.00 87 GLN A N 1
ATOM 675 C CA . GLN A 1 87 ? -0.131 -3.116 16.922 1.00 79.00 87 GLN A CA 1
ATOM 676 C C . GLN A 1 87 ? 1.302 -3.672 16.829 1.00 79.00 87 GLN A C 1
ATOM 678 O O . GLN A 1 87 ? 2.042 -3.570 17.804 1.00 79.00 87 GLN A O 1
ATOM 683 N N . SER A 1 88 ? 1.696 -4.262 15.692 1.00 79.81 88 SER A N 1
ATOM 684 C CA . SER A 1 88 ? 2.998 -4.917 15.523 1.00 79.81 88 SER A CA 1
ATOM 685 C C . SER A 1 88 ? 3.762 -4.348 14.327 1.00 79.81 88 SER A C 1
ATOM 687 O O . SER A 1 88 ? 3.419 -4.580 13.170 1.00 79.81 88 SER A O 1
ATOM 689 N N . ASP A 1 89 ? 4.850 -3.630 14.609 1.00 79.56 89 ASP A N 1
ATOM 690 C CA . ASP A 1 89 ? 5.787 -3.087 13.614 1.00 79.56 89 ASP A CA 1
ATOM 691 C C . ASP A 1 89 ? 6.363 -4.184 12.708 1.00 79.56 89 ASP A C 1
ATOM 693 O O . ASP A 1 89 ? 6.623 -3.958 11.529 1.00 79.56 89 ASP A O 1
ATOM 697 N N . VAL A 1 90 ? 6.567 -5.376 13.275 1.00 81.12 90 VAL A N 1
ATOM 698 C CA . VAL A 1 90 ? 7.192 -6.517 12.599 1.00 81.12 90 VAL A CA 1
ATOM 699 C C . VAL A 1 90 ? 6.245 -7.109 11.562 1.00 81.12 90 VAL A C 1
ATOM 701 O O . VAL A 1 90 ? 6.654 -7.377 10.437 1.00 81.12 90 VAL A O 1
ATOM 704 N N . GLU A 1 91 ? 4.969 -7.261 11.911 1.00 79.00 91 GLU A N 1
ATOM 705 C CA . GLU A 1 91 ? 3.961 -7.822 11.005 1.00 79.00 91 GLU A CA 1
ATOM 706 C C . GLU A 1 91 ? 3.614 -6.839 9.879 1.00 79.00 91 GLU A C 1
ATOM 708 O O . GLU A 1 91 ? 3.398 -7.252 8.744 1.00 79.00 91 GLU A O 1
ATOM 713 N N . MET A 1 92 ? 3.680 -5.533 10.157 1.00 76.81 92 MET A N 1
ATOM 714 C CA . MET A 1 92 ? 3.459 -4.457 9.181 1.00 76.81 92 MET A CA 1
ATOM 715 C C . MET A 1 92 ? 4.642 -4.228 8.222 1.00 76.81 92 MET A C 1
ATOM 717 O O . MET A 1 92 ? 4.491 -3.502 7.238 1.00 76.81 92 MET A O 1
ATOM 721 N N . LYS A 1 93 ? 5.819 -4.822 8.484 1.00 76.19 93 LYS A N 1
ATOM 722 C CA . LYS A 1 93 ? 6.977 -4.750 7.572 1.00 76.19 93 LYS A CA 1
ATOM 723 C C . LYS A 1 93 ? 6.836 -5.700 6.378 1.00 76.19 93 LYS A C 1
ATOM 725 O O . LYS A 1 93 ? 7.497 -5.508 5.359 1.00 76.19 93 LYS A O 1
ATOM 730 N N . HIS A 1 94 ? 5.981 -6.714 6.488 1.00 69.25 94 HIS A N 1
ATOM 731 C CA . HIS A 1 94 ? 5.756 -7.671 5.416 1.00 69.25 94 HIS A CA 1
ATOM 732 C C . HIS A 1 94 ? 4.655 -7.165 4.474 1.00 69.25 94 HIS A C 1
ATOM 734 O O . HIS A 1 94 ? 3.516 -6.997 4.911 1.00 69.25 94 HIS A O 1
ATOM 740 N N . PRO A 1 95 ? 4.956 -6.916 3.187 1.00 57.47 95 PRO A N 1
ATOM 741 C CA . PRO A 1 95 ? 3.906 -6.692 2.206 1.00 57.47 95 PRO A CA 1
ATOM 742 C C . PRO A 1 95 ? 3.069 -7.974 2.077 1.00 57.47 95 PRO A C 1
ATOM 744 O O . PRO A 1 95 ? 3.625 -9.059 1.896 1.00 57.47 95 PRO A O 1
ATOM 747 N N . VAL A 1 96 ? 1.749 -7.830 2.225 1.00 53.53 96 VAL A N 1
ATOM 748 C CA . VAL A 1 96 ? 0.741 -8.874 1.967 1.00 53.53 96 VAL A CA 1
ATOM 749 C C . VAL A 1 96 ? 0.536 -9.045 0.468 1.00 53.53 96 VAL A C 1
ATOM 751 O O . VAL A 1 96 ? 0.469 -8.004 -0.228 1.00 53.53 96 VAL A O 1
#

Nearest PDB structures (foldseek):
  3q9t-assembly1_A  TM=9.257E-01  e=7.864E-06  Aspergillus oryzae RIB40
  5zu2-assembly3_C  TM=9.192E-01  e=9.577E-06  Aspergillus oryzae RIB40
  5zu3-assembly2_B  TM=9.255E-01  e=1.166E-05  Aspergillus oryzae RIB40
  6o9n-assembly1_A  TM=7.512E-01  e=2.074E-01  Thermothelomyces thermophilus
  8il4-assembly2_B  TM=7.933E-01  e=8.797E-01  Polyporus arcularius HHB13444

Solvent-accessible surface area (backbone atoms only — not comparable to full-atom values): 6518 Å² total; per-residue (Å²): 145,88,78,74,75,90,69,66,80,63,75,81,73,66,91,61,55,98,86,52,77,60,94,72,72,66,47,77,45,79,75,65,92,53,88,87,58,77,59,46,74,48,70,63,77,68,78,46,72,63,54,44,52,52,50,43,53,52,49,51,48,52,48,46,49,40,58,69,23,94,89,34,36,90,74,60,86,74,70,76,97,56,81,77,61,81,90,38,76,73,66,54,66,54,86,129

Mean predicted aligned error: 12.39 Å